Protein AF-A0A1E7JR01-F1 (afdb_monomer_lite)

pLDDT: mean 79.74, std 19.39, range [33.25, 97.62]

Foldseek 3Di:
DDDDDDDDPPPDPDPPDDPVSVVVVVCVVVVHPDDDPDPADPPQKDKFKWWQDDLPDADAQPPPLCVVCQVDPPPQWHWDDPDRITIITGIDGHPDHLRRLLQSLLCCCVPRVGATDDRSDPDLRPDDPPDCPDPVVVSVVVVLVCCCVVCVVVPHHPVNVVVSCCRNVPNDDDDPPPDDD

Organism: NCBI:txid933944

Structure (mmCIF, N/CA/C/O backbone):
data_AF-A0A1E7JR01-F1
#
_entry.id   AF-A0A1E7JR01-F1
#
loop_
_atom_site.group_PDB
_atom_site.id
_atom_site.type_symbol
_atom_site.label_atom_id
_atom_site.label_alt_id
_atom_site.label_comp_id
_atom_site.label_asym_id
_atom_site.label_entity_id
_atom_site.label_seq_id
_atom_site.pdbx_PDB_ins_code
_atom_site.Cartn_x
_atom_site.Cartn_y
_atom_site.Cartn_z
_atom_site.occupancy
_atom_site.B_iso_or_equiv
_atom_site.auth_seq_id
_atom_site.auth_comp_id
_atom_site.auth_asym_id
_atom_site.auth_atom_id
_atom_site.pdbx_PDB_model_num
ATOM 1 N N . MET A 1 1 ? 14.553 29.808 -57.539 1.00 37.25 1 MET A N 1
ATOM 2 C CA . MET A 1 1 ? 14.523 28.379 -57.172 1.00 37.25 1 MET A CA 1
ATOM 3 C C . MET A 1 1 ? 13.707 28.285 -55.896 1.00 37.25 1 MET A C 1
ATOM 5 O O . MET A 1 1 ? 14.123 28.831 -54.886 1.00 37.25 1 MET A O 1
ATOM 9 N N . ALA A 1 2 ? 12.490 27.760 -55.993 1.00 40.53 2 ALA A N 1
ATOM 10 C CA . ALA A 1 2 ? 11.621 27.506 -54.850 1.00 40.53 2 ALA A CA 1
ATOM 11 C C . ALA A 1 2 ? 11.896 26.095 -54.334 1.00 40.53 2 ALA A C 1
ATOM 13 O O . ALA A 1 2 ? 12.013 25.213 -55.177 1.00 40.53 2 ALA A O 1
ATOM 14 N N . ILE A 1 3 ? 11.912 25.897 -53.009 1.00 33.69 3 ILE A N 1
ATOM 15 C CA . ILE A 1 3 ? 11.182 24.807 -52.343 1.00 33.69 3 ILE A CA 1
ATOM 16 C C . ILE A 1 3 ? 10.779 25.289 -50.935 1.00 33.69 3 ILE A C 1
ATOM 18 O O . ILE A 1 3 ? 11.596 25.813 -50.183 1.00 33.69 3 ILE A O 1
ATOM 22 N N . SER A 1 4 ? 9.485 25.153 -50.654 1.00 39.31 4 SER A N 1
ATOM 23 C CA . SER A 1 4 ? 8.782 25.350 -49.381 1.00 39.31 4 SER A CA 1
ATOM 24 C C . SER A 1 4 ? 8.969 24.139 -48.452 1.00 39.31 4 SER A C 1
ATOM 26 O O . SER A 1 4 ? 9.267 23.058 -48.960 1.00 39.31 4 SER A O 1
ATOM 28 N N . SER A 1 5 ? 8.734 24.321 -47.144 1.00 35.16 5 SER A N 1
ATOM 29 C CA . SER A 1 5 ? 8.023 23.438 -46.174 1.00 35.16 5 SER A CA 1
ATOM 30 C C . SER A 1 5 ? 8.604 23.729 -44.777 1.00 35.16 5 SER A C 1
ATOM 32 O O . SER A 1 5 ? 9.798 23.565 -44.582 1.00 35.16 5 SER A O 1
ATOM 34 N N . GLY A 1 6 ? 7.912 24.248 -43.762 1.00 39.25 6 GLY A N 1
ATOM 35 C CA . GLY A 1 6 ? 6.488 24.209 -43.468 1.00 39.25 6 GLY A CA 1
ATOM 36 C C . GLY A 1 6 ? 6.202 23.068 -42.499 1.00 39.25 6 GLY A C 1
ATOM 37 O O . GLY A 1 6 ? 5.816 22.008 -42.956 1.00 39.25 6 GLY A O 1
ATOM 38 N N . GLU A 1 7 ? 6.369 23.294 -41.194 1.00 34.12 7 GLU A N 1
ATOM 39 C CA . GLU A 1 7 ? 5.662 22.535 -40.155 1.00 34.12 7 GLU A CA 1
ATOM 40 C C . GLU A 1 7 ? 5.577 23.387 -38.884 1.00 34.12 7 GLU A C 1
ATOM 42 O O . GLU A 1 7 ? 6.465 23.434 -38.035 1.00 34.12 7 GLU A O 1
ATOM 47 N N . GLY A 1 8 ? 4.494 24.164 -38.818 1.00 33.25 8 GLY A N 1
ATOM 48 C CA . GLY A 1 8 ? 4.058 24.801 -37.590 1.00 33.25 8 GLY A CA 1
ATOM 49 C C . GLY A 1 8 ? 3.518 23.731 -36.651 1.00 33.25 8 GLY A C 1
ATOM 50 O O . GLY A 1 8 ? 2.645 22.951 -37.027 1.00 33.25 8 GLY A O 1
ATOM 51 N N . SER A 1 9 ? 4.023 23.715 -35.420 1.00 41.09 9 SER A N 1
ATOM 52 C CA . SER A 1 9 ? 3.405 22.978 -34.323 1.00 41.09 9 SER A CA 1
ATOM 53 C C . SER A 1 9 ? 1.986 23.513 -34.120 1.00 41.09 9 SER A C 1
ATOM 55 O O . SER A 1 9 ? 1.769 24.585 -33.551 1.00 41.09 9 SER A O 1
ATOM 57 N N . HIS A 1 10 ? 1.001 22.800 -34.661 1.00 38.09 10 HIS A N 1
ATOM 58 C CA . HIS A 1 10 ? -0.404 23.094 -34.435 1.00 38.09 10 HIS A CA 1
ATOM 59 C C . HIS A 1 10 ? -0.805 22.558 -33.062 1.00 38.09 10 HIS A C 1
ATOM 61 O O . HIS A 1 10 ? -1.378 21.478 -32.941 1.00 38.09 10 HIS A O 1
ATOM 67 N N . SER A 1 11 ? -0.552 23.345 -32.018 1.00 46.50 11 SER A N 1
ATOM 68 C CA . SER A 1 11 ? -1.284 23.182 -30.765 1.00 46.50 11 SER A CA 1
ATOM 69 C C . SER A 1 11 ? -2.738 23.598 -31.005 1.00 46.50 11 SER A C 1
ATOM 71 O O . SER A 1 11 ? -3.057 24.783 -31.116 1.00 46.50 11 SER A O 1
ATOM 73 N N . LYS A 1 12 ? -3.631 22.616 -31.164 1.00 45.16 12 LYS A N 1
ATOM 74 C CA . LYS A 1 12 ? -5.080 22.841 -31.127 1.00 45.16 12 LYS A CA 1
ATOM 75 C C . LYS A 1 12 ? -5.562 22.644 -29.695 1.00 45.16 12 LYS A C 1
ATOM 77 O O . LYS A 1 12 ? -5.885 21.531 -29.291 1.00 45.16 12 LYS A O 1
ATOM 82 N N . THR A 1 13 ? -5.672 23.734 -28.946 1.00 47.25 13 THR A N 1
ATOM 83 C CA . THR A 1 13 ? -6.401 23.733 -27.675 1.00 47.25 13 THR A CA 1
ATOM 84 C C . THR A 1 13 ? -7.897 23.649 -27.976 1.00 47.25 13 THR A C 1
ATOM 86 O O . THR A 1 13 ? -8.532 24.644 -28.322 1.00 47.25 13 THR A O 1
ATOM 89 N N . VAL A 1 14 ? -8.473 22.448 -27.891 1.00 46.94 14 VAL A N 1
ATOM 90 C CA . VAL A 1 14 ? -9.924 22.255 -28.015 1.00 46.94 14 VAL A CA 1
ATOM 91 C C . VAL A 1 14 ? -10.566 22.595 -26.673 1.00 46.94 14 VAL A C 1
ATOM 93 O O . VAL A 1 14 ? -10.516 21.811 -25.730 1.00 46.94 14 VAL A O 1
ATOM 96 N N . HIS A 1 15 ? -11.163 23.781 -26.573 1.00 47.59 15 HIS A N 1
ATOM 97 C CA . HIS A 1 15 ? -12.000 24.140 -25.431 1.00 47.59 15 HIS A CA 1
ATOM 98 C C . HIS A 1 15 ? -13.290 23.307 -25.461 1.00 47.59 15 HIS A C 1
ATOM 100 O O . HIS A 1 15 ? -14.028 23.346 -26.444 1.00 47.59 15 HIS A O 1
ATOM 106 N N . GLY A 1 16 ? -13.543 22.545 -24.393 1.00 49.09 16 GLY A N 1
ATOM 107 C CA . GLY A 1 16 ? -14.789 21.793 -24.194 1.00 49.09 16 GLY A CA 1
ATOM 108 C C . GLY A 1 16 ? -14.672 20.267 -24.190 1.00 49.09 16 GLY A C 1
ATOM 109 O O . GLY A 1 16 ? -15.694 19.606 -24.034 1.00 49.09 16 GLY A O 1
ATOM 110 N N . SER A 1 17 ? -13.477 19.681 -24.335 1.00 51.47 17 SER A N 1
ATOM 111 C CA . SER A 1 17 ? -13.325 18.234 -24.133 1.00 51.47 17 SER A CA 1
ATOM 112 C C . SER A 1 17 ? -13.271 17.899 -22.645 1.00 51.47 17 SER A C 1
ATOM 114 O O . SER A 1 17 ? -12.473 18.484 -21.911 1.00 51.47 17 SER A O 1
ATOM 116 N N . THR A 1 18 ? -14.070 16.929 -22.204 1.00 71.25 18 THR A N 1
ATOM 117 C CA . THR A 1 18 ? -13.871 16.320 -20.882 1.00 71.25 18 THR A CA 1
ATOM 118 C C . THR A 1 18 ? -12.498 15.638 -20.829 1.00 71.25 18 THR A C 1
ATOM 120 O O . THR A 1 18 ? -11.941 15.282 -21.870 1.00 71.25 18 THR A O 1
ATOM 123 N N . TYR A 1 19 ? -11.945 15.436 -19.629 1.00 64.88 19 TYR A N 1
ATOM 124 C CA . TYR A 1 19 ? -10.666 14.732 -19.446 1.00 64.88 19 TYR A CA 1
ATOM 125 C C . TYR A 1 19 ? -10.630 13.391 -20.200 1.00 64.88 19 TYR A C 1
ATOM 127 O O . TYR A 1 19 ? -9.664 13.094 -20.894 1.00 64.88 19 TYR A O 1
ATOM 135 N N . GLU A 1 20 ? -11.730 12.636 -20.158 1.00 63.47 20 GLU A N 1
ATOM 136 C CA . GLU A 1 20 ? -11.887 11.380 -20.900 1.00 63.47 20 GLU A CA 1
ATOM 137 C C . GLU A 1 20 ? -11.764 11.556 -22.416 1.00 63.47 20 GLU A C 1
ATOM 139 O O . GLU A 1 20 ? -11.045 10.814 -23.075 1.00 63.47 20 GLU A O 1
ATOM 144 N N . GLN A 1 21 ? -12.407 12.574 -22.987 1.00 71.38 21 GLN A N 1
ATOM 145 C CA . GLN A 1 21 ? -12.309 12.847 -24.422 1.00 71.38 21 GLN A CA 1
ATOM 146 C C . GLN A 1 21 ? -10.902 13.303 -24.832 1.00 71.38 21 GLN A C 1
ATOM 148 O O . GLN A 1 21 ? -10.474 13.030 -25.952 1.00 71.38 21 GLN A O 1
ATOM 153 N N . ALA A 1 22 ? -10.185 13.998 -23.945 1.00 71.44 22 ALA A N 1
ATOM 154 C CA . ALA A 1 22 ? -8.791 14.371 -24.168 1.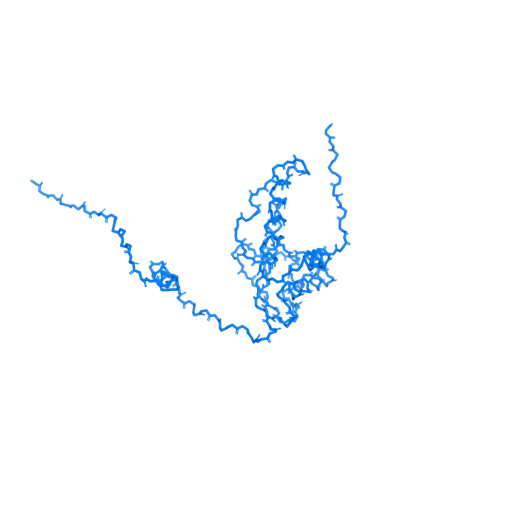00 71.44 22 ALA A CA 1
ATOM 155 C C . ALA A 1 22 ? -7.860 13.149 -24.100 1.00 71.44 22 ALA A C 1
ATOM 157 O O . ALA A 1 22 ? -6.989 13.009 -24.955 1.00 71.44 22 ALA A O 1
ATOM 158 N N . ARG A 1 23 ? -8.088 12.243 -23.140 1.00 67.06 23 ARG A N 1
ATOM 159 C CA . ARG A 1 23 ? -7.332 10.996 -22.971 1.00 67.06 23 ARG A CA 1
ATOM 160 C C . ARG A 1 23 ? -7.498 10.060 -24.165 1.00 67.06 23 ARG A C 1
ATOM 162 O O . ARG A 1 23 ? -6.502 9.673 -24.755 1.00 67.06 23 ARG A O 1
ATOM 169 N N . VAL A 1 24 ? -8.736 9.801 -24.595 1.00 68.81 24 VAL A N 1
ATOM 170 C CA . VAL A 1 24 ? -9.017 8.957 -25.773 1.00 68.81 24 VAL A CA 1
ATOM 171 C C . VAL A 1 24 ? -8.297 9.476 -27.014 1.00 68.81 24 VAL A C 1
ATOM 173 O O . VAL A 1 24 ? -7.672 8.705 -27.730 1.00 68.81 24 VAL A O 1
ATOM 176 N N . ARG A 1 25 ? -8.317 10.792 -27.243 1.00 71.56 25 ARG A N 1
ATOM 177 C CA . ARG A 1 25 ? -7.612 11.399 -28.380 1.00 71.56 25 ARG A CA 1
ATOM 178 C C . ARG A 1 25 ? -6.094 11.296 -28.267 1.00 71.56 25 ARG A C 1
ATOM 180 O O . ARG A 1 25 ? -5.430 11.172 -29.291 1.00 71.56 25 ARG A O 1
ATOM 187 N N . ALA A 1 26 ? -5.545 11.393 -27.057 1.00 71.06 26 ALA A N 1
ATOM 188 C CA . ALA A 1 26 ? -4.116 11.222 -26.822 1.00 71.06 26 ALA A CA 1
ATOM 189 C C . ALA A 1 26 ? -3.683 9.769 -27.073 1.00 71.06 26 ALA A C 1
ATOM 191 O O . ALA A 1 26 ? -2.686 9.553 -27.758 1.00 71.06 26 ALA A O 1
ATOM 192 N N . ASP A 1 27 ? -4.468 8.796 -26.605 1.00 70.81 27 ASP A N 1
ATOM 193 C CA . ASP A 1 27 ? -4.222 7.366 -26.821 1.00 70.81 27 ASP A CA 1
ATOM 194 C C . ASP A 1 27 ? -4.331 7.004 -28.316 1.00 70.81 27 ASP A C 1
ATOM 196 O O . ASP A 1 27 ? -3.433 6.361 -28.864 1.00 70.81 27 ASP A O 1
ATOM 200 N N . GLU A 1 28 ? -5.366 7.504 -29.010 1.00 73.69 28 GLU A N 1
ATOM 201 C CA . GLU A 1 28 ? -5.536 7.366 -30.467 1.00 73.69 28 GLU A CA 1
ATOM 202 C C . GLU A 1 28 ? -4.357 7.972 -31.243 1.00 73.69 28 GLU A C 1
ATOM 204 O O . GLU A 1 28 ? -3.845 7.354 -32.179 1.00 73.69 28 GLU A O 1
ATOM 209 N N . ALA A 1 29 ? -3.894 9.164 -30.852 1.00 77.25 29 ALA A N 1
ATOM 210 C CA . ALA A 1 29 ? -2.753 9.825 -31.486 1.00 77.25 29 ALA A CA 1
ATOM 211 C C . ALA A 1 29 ? -1.424 9.095 -31.228 1.00 77.25 29 ALA A C 1
ATOM 213 O O . ALA A 1 29 ? -0.531 9.136 -32.074 1.00 77.25 29 ALA A O 1
ATOM 214 N N . ALA A 1 30 ? -1.293 8.423 -30.083 1.00 75.25 30 ALA A N 1
ATOM 215 C CA . ALA A 1 30 ? -0.123 7.629 -29.721 1.00 75.25 30 ALA A CA 1
ATOM 216 C C . ALA A 1 30 ? -0.137 6.210 -30.322 1.00 75.25 30 ALA A C 1
ATOM 218 O O . ALA A 1 30 ? 0.829 5.468 -30.147 1.00 75.25 30 ALA A O 1
ATOM 219 N N . GLY A 1 31 ? -1.212 5.816 -31.019 1.00 63.34 31 GLY A N 1
ATOM 220 C CA . GLY A 1 31 ? -1.371 4.459 -31.546 1.00 63.34 31 GLY A CA 1
ATOM 221 C C . GLY A 1 31 ? -1.482 3.394 -30.450 1.00 63.34 31 GLY A C 1
ATOM 222 O O . GLY A 1 31 ? -1.236 2.217 -30.715 1.00 63.34 31 GLY A O 1
ATOM 223 N N . LEU A 1 32 ? -1.829 3.796 -29.223 1.00 64.69 32 LEU A N 1
ATOM 224 C CA . LEU A 1 32 ? -2.069 2.872 -28.124 1.00 64.69 32 LEU A CA 1
ATOM 225 C C . LEU A 1 32 ? -3.462 2.250 -28.308 1.00 64.69 32 LEU A C 1
ATOM 227 O O . LEU A 1 32 ? -4.416 2.972 -28.614 1.00 64.69 32 LEU A O 1
ATOM 231 N N . PRO A 1 33 ? -3.617 0.920 -28.159 1.00 54.22 33 PRO A N 1
ATOM 232 C CA . PRO A 1 33 ? -4.931 0.301 -28.240 1.00 54.22 33 PRO A CA 1
ATOM 233 C C . PRO A 1 33 ? -5.834 0.912 -27.166 1.00 54.22 33 PRO A C 1
ATOM 235 O O . PRO A 1 33 ? -5.490 0.915 -25.986 1.00 54.22 33 PRO A O 1
ATOM 238 N N . TYR A 1 34 ? -6.994 1.431 -27.577 1.00 52.84 34 TYR A N 1
ATOM 239 C CA . TYR A 1 34 ? -8.011 1.908 -26.646 1.00 52.84 34 TYR A CA 1
ATOM 240 C C . TYR A 1 34 ? -8.523 0.725 -25.814 1.00 52.84 34 TYR A C 1
ATOM 242 O O . TYR A 1 34 ? -9.395 -0.034 -26.246 1.00 52.84 34 TYR A O 1
ATOM 250 N N . GLU A 1 35 ? -7.984 0.561 -24.608 1.00 57.06 35 GLU A N 1
ATOM 251 C CA . GLU A 1 35 ? -8.589 -0.300 -23.604 1.00 57.06 35 GLU A CA 1
ATOM 252 C C . GLU A 1 35 ? -9.768 0.451 -22.989 1.00 57.06 35 GLU A C 1
ATOM 254 O O . GLU A 1 35 ? -9.612 1.454 -22.285 1.00 57.06 35 GLU A O 1
ATOM 259 N N . ARG A 1 36 ? -10.986 -0.034 -23.266 1.00 56.78 36 ARG A N 1
ATOM 260 C CA . ARG A 1 36 ? -12.175 0.423 -22.546 1.00 56.78 36 ARG A CA 1
ATOM 261 C C . ARG A 1 36 ? -11.887 0.266 -21.047 1.00 56.78 36 ARG A C 1
ATOM 263 O O . ARG A 1 36 ? -11.596 -0.860 -20.637 1.00 56.78 36 ARG A O 1
ATOM 270 N N . PRO A 1 37 ? -12.022 1.329 -20.229 1.00 60.19 37 PRO A N 1
ATOM 271 C CA . PRO A 1 37 ? -11.893 1.202 -18.786 1.00 60.19 37 PRO A CA 1
ATOM 272 C C . PRO A 1 37 ? -12.787 0.071 -18.294 1.00 60.19 37 PRO A C 1
ATOM 274 O O . PRO A 1 37 ? -13.976 0.018 -18.630 1.00 60.19 37 PRO A O 1
ATOM 277 N N . ALA A 1 38 ? -12.209 -0.864 -17.544 1.00 68.50 38 ALA A N 1
ATOM 278 C CA . ALA A 1 38 ? -12.985 -1.950 -16.976 1.00 68.50 38 ALA A CA 1
ATOM 279 C C . ALA A 1 38 ? -14.110 -1.358 -16.103 1.00 68.50 38 ALA A C 1
ATOM 281 O O . ALA A 1 38 ? -13.877 -0.363 -15.408 1.00 68.50 38 ALA A O 1
ATOM 282 N N . PRO A 1 39 ? -15.327 -1.935 -16.132 1.00 75.00 39 PRO A N 1
ATOM 283 C CA . PRO A 1 39 ? -16.441 -1.423 -15.343 1.00 75.00 39 PRO A CA 1
ATOM 284 C C . PRO A 1 39 ? -16.036 -1.330 -13.865 1.00 75.00 39 PRO A C 1
ATOM 286 O O . PRO A 1 39 ? -15.248 -2.172 -13.407 1.00 75.00 39 PRO A O 1
ATOM 289 N N . PRO A 1 40 ? -16.519 -0.313 -13.127 1.00 74.00 40 PRO A N 1
ATOM 290 C CA . PRO A 1 40 ? -16.180 -0.166 -11.721 1.00 74.00 40 PRO A CA 1
ATOM 291 C C . PRO A 1 40 ? -16.591 -1.432 -10.958 1.00 74.00 40 PRO A C 1
ATOM 293 O O . PRO A 1 40 ? -17.586 -2.068 -11.324 1.00 74.00 40 PRO A O 1
ATOM 296 N N . PRO A 1 41 ? -15.825 -1.821 -9.928 1.00 83.81 41 PRO A N 1
ATOM 297 C CA . PRO A 1 41 ? -16.183 -2.967 -9.111 1.00 83.81 41 PRO A CA 1
ATOM 298 C C . PRO A 1 41 ? -17.552 -2.746 -8.434 1.00 83.81 41 PRO A C 1
ATOM 300 O O . PRO A 1 41 ? -17.986 -1.598 -8.267 1.00 83.81 41 PRO A O 1
ATOM 303 N N . PRO A 1 42 ? -18.255 -3.825 -8.044 1.00 87.56 42 PRO A N 1
ATOM 304 C CA . PRO A 1 42 ? -19.498 -3.715 -7.287 1.00 87.56 42 PRO A CA 1
ATOM 305 C C . PRO A 1 42 ? -19.326 -2.892 -5.996 1.00 87.56 42 PRO A C 1
ATOM 307 O O . PRO A 1 42 ? -18.220 -2.799 -5.462 1.00 87.56 42 PRO A O 1
ATOM 310 N N . PRO A 1 43 ? -20.406 -2.333 -5.420 1.00 88.12 43 PRO A N 1
ATOM 311 C CA . PRO A 1 43 ? -20.329 -1.684 -4.114 1.00 88.12 43 PRO A CA 1
ATOM 312 C C . PRO A 1 43 ? -19.699 -2.602 -3.054 1.00 88.12 43 PRO A C 1
ATOM 314 O O . PRO A 1 43 ? -20.071 -3.770 -2.936 1.00 88.12 43 PRO A O 1
ATOM 317 N N . GLY A 1 44 ? -18.743 -2.073 -2.286 1.00 91.62 44 GLY A N 1
ATOM 318 C CA . GLY A 1 44 ? -17.989 -2.844 -1.289 1.00 91.62 44 GLY A CA 1
ATOM 319 C C . GLY A 1 44 ? -16.852 -3.699 -1.861 1.00 91.62 44 GLY A C 1
ATOM 320 O O . GLY A 1 44 ? -16.199 -4.409 -1.100 1.00 91.62 44 GLY A O 1
ATOM 321 N N . TRP A 1 45 ? -16.597 -3.624 -3.169 1.00 94.62 45 TRP A N 1
ATOM 322 C CA . TRP A 1 45 ? -15.433 -4.213 -3.824 1.00 94.62 45 TRP A CA 1
ATOM 323 C C . TRP A 1 45 ? -14.480 -3.128 -4.314 1.00 94.62 45 TRP A C 1
ATOM 325 O O . TRP A 1 45 ? -14.893 -2.054 -4.749 1.00 94.62 45 TRP A O 1
ATOM 335 N N . HIS A 1 46 ? -13.189 -3.434 -4.259 1.00 94.81 46 HIS A N 1
ATOM 336 C CA . HIS A 1 46 ? -12.108 -2.506 -4.559 1.00 94.81 46 HIS A CA 1
ATOM 337 C C . HIS A 1 46 ? -11.177 -3.133 -5.582 1.00 94.81 46 HIS A C 1
ATOM 339 O O . HIS A 1 46 ? -10.708 -4.253 -5.378 1.00 94.81 46 HIS A O 1
ATOM 345 N N . ARG A 1 47 ? -10.896 -2.401 -6.662 1.00 94.56 47 ARG A N 1
ATOM 346 C CA . ARG A 1 47 ? -9.914 -2.789 -7.674 1.00 94.56 47 ARG A CA 1
ATOM 347 C C . ARG A 1 47 ? -8.652 -1.958 -7.500 1.00 94.56 47 ARG A C 1
ATOM 349 O O . ARG A 1 47 ? -8.748 -0.734 -7.432 1.00 94.56 47 ARG A O 1
ATOM 356 N N . PHE A 1 48 ? -7.500 -2.611 -7.425 1.00 94.88 48 PHE A N 1
ATOM 357 C CA . PHE A 1 48 ? -6.209 -1.948 -7.263 1.00 94.88 48 PHE A CA 1
ATOM 358 C C . PHE A 1 48 ? -5.067 -2.802 -7.803 1.00 94.88 48 PHE A C 1
ATOM 360 O O . PHE A 1 48 ? -5.152 -4.032 -7.828 1.00 94.88 48 PHE A O 1
ATOM 367 N N . ASP A 1 49 ? -3.992 -2.126 -8.185 1.00 95.62 49 ASP A N 1
ATOM 368 C CA . ASP A 1 49 ? -2.715 -2.750 -8.492 1.00 95.62 49 ASP A CA 1
ATOM 369 C C . ASP A 1 49 ? -1.844 -2.740 -7.239 1.00 95.62 49 ASP A C 1
ATOM 371 O O . ASP A 1 49 ? -1.962 -1.856 -6.389 1.00 95.62 49 ASP A O 1
ATOM 375 N N . LEU A 1 50 ? -0.982 -3.739 -7.103 1.00 95.44 50 LEU A N 1
ATOM 376 C CA . LEU A 1 50 ? -0.069 -3.849 -5.980 1.00 95.44 50 LEU A CA 1
ATOM 377 C C . LEU A 1 50 ? 1.280 -4.363 -6.480 1.00 95.44 50 LEU A C 1
ATOM 379 O O . LEU A 1 50 ? 1.369 -5.476 -6.988 1.00 95.44 50 LEU A O 1
ATOM 383 N N . ILE A 1 51 ? 2.330 -3.558 -6.354 1.00 93.69 51 ILE A N 1
ATOM 384 C CA . ILE A 1 51 ? 3.613 -3.757 -7.036 1.00 93.69 51 ILE A CA 1
ATOM 385 C C . ILE A 1 51 ? 4.741 -3.945 -6.015 1.00 93.69 51 ILE A C 1
ATOM 387 O O . ILE A 1 51 ? 4.797 -3.283 -4.973 1.00 93.69 51 ILE A O 1
ATOM 391 N N . HIS A 1 52 ? 5.649 -4.877 -6.311 1.00 91.12 52 HIS A N 1
ATOM 392 C CA . HIS A 1 52 ? 6.907 -5.028 -5.592 1.00 91.12 52 HIS A CA 1
ATOM 393 C C . HIS A 1 52 ? 7.959 -4.105 -6.221 1.00 91.12 52 HIS A C 1
ATOM 395 O O . HIS A 1 52 ? 8.591 -4.452 -7.218 1.00 91.12 52 HIS A O 1
ATOM 401 N N . CYS A 1 53 ? 8.140 -2.923 -5.631 1.00 86.75 53 CYS A N 1
ATOM 402 C CA . CYS A 1 53 ? 9.101 -1.915 -6.079 1.00 86.75 53 CYS A CA 1
ATOM 403 C C . CYS A 1 53 ? 10.065 -1.563 -4.929 1.00 86.75 53 CYS A C 1
ATOM 405 O O . CYS A 1 53 ? 9.820 -0.611 -4.180 1.00 86.75 53 CYS A O 1
ATOM 407 N N . PRO A 1 54 ? 11.119 -2.365 -4.701 1.00 79.56 54 PRO A N 1
ATOM 408 C CA . PRO A 1 54 ? 12.121 -2.071 -3.680 1.00 79.56 54 PRO A CA 1
ATOM 409 C C . PRO A 1 54 ? 12.991 -0.858 -4.076 1.00 79.56 54 PRO A C 1
ATOM 411 O O . PRO A 1 54 ? 13.243 -0.646 -5.260 1.00 79.56 54 PRO A O 1
ATOM 414 N N . PRO A 1 55 ? 13.509 -0.084 -3.103 1.00 70.62 55 PRO A N 1
ATOM 415 C CA . PRO A 1 55 ? 14.190 1.190 -3.371 1.00 70.62 55 PRO A CA 1
ATOM 416 C C . PRO A 1 55 ? 15.624 1.068 -3.914 1.00 70.62 55 PRO A C 1
ATOM 418 O O . PRO A 1 55 ? 16.192 2.073 -4.326 1.00 70.62 55 PRO A O 1
ATOM 421 N N . VAL A 1 56 ? 16.240 -0.120 -3.872 1.00 72.69 56 VAL A N 1
ATOM 422 C CA . VAL A 1 56 ? 17.670 -0.299 -4.207 1.00 72.69 56 VAL A CA 1
ATOM 423 C C . VAL A 1 56 ? 17.864 -1.085 -5.499 1.00 72.69 56 VAL A C 1
ATOM 425 O O . VAL A 1 56 ? 18.551 -0.623 -6.403 1.00 72.69 56 VAL A O 1
ATOM 428 N N . GLU A 1 57 ? 17.272 -2.273 -5.593 1.00 78.88 57 GLU A N 1
ATOM 429 C CA . GLU A 1 57 ? 17.471 -3.180 -6.724 1.00 78.88 57 GLU A CA 1
ATOM 430 C C . GLU A 1 57 ? 16.138 -3.796 -7.124 1.00 78.88 57 GLU A C 1
ATOM 432 O O . GLU A 1 57 ? 15.514 -4.481 -6.314 1.00 78.88 57 GLU A O 1
ATOM 437 N N . VAL A 1 58 ? 15.721 -3.559 -8.369 1.00 83.94 58 VAL A N 1
ATOM 438 C CA . VAL A 1 58 ? 14.507 -4.140 -8.949 1.00 83.94 58 VAL A CA 1
ATOM 439 C C . VAL A 1 58 ? 14.820 -5.570 -9.399 1.00 83.94 58 VAL A C 1
ATOM 441 O O . VAL A 1 58 ? 15.601 -5.737 -10.338 1.00 83.94 58 VAL A O 1
ATOM 444 N N . PRO A 1 59 ? 14.250 -6.608 -8.755 1.00 87.50 59 PRO A N 1
ATOM 445 C CA . PRO A 1 59 ? 14.498 -7.985 -9.155 1.00 87.50 59 PRO A CA 1
ATOM 446 C C . PRO A 1 59 ? 13.911 -8.245 -10.546 1.00 87.50 59 PRO A C 1
ATOM 448 O O . PRO A 1 59 ? 12.850 -7.697 -10.863 1.00 87.50 59 PRO A O 1
ATOM 451 N N . PRO A 1 60 ? 14.545 -9.097 -11.367 1.00 90.44 60 PRO A N 1
ATOM 452 C CA . PRO A 1 60 ? 13.982 -9.467 -12.655 1.00 90.44 60 PRO A CA 1
ATOM 453 C C . PRO A 1 60 ? 12.635 -10.172 -12.464 1.00 90.44 60 PRO A C 1
ATOM 455 O O . PRO A 1 60 ? 12.376 -10.796 -11.432 1.00 90.44 60 PRO A O 1
ATOM 458 N N . LEU A 1 61 ? 11.758 -10.088 -13.465 1.00 89.81 61 LEU A N 1
ATOM 459 C CA . LEU A 1 61 ? 10.413 -10.649 -13.351 1.00 89.81 61 LEU A CA 1
ATOM 460 C C . LEU A 1 61 ? 10.449 -12.150 -13.047 1.00 89.81 61 LEU A C 1
ATOM 462 O O . LEU A 1 61 ? 9.650 -12.619 -12.248 1.00 89.81 61 LEU A O 1
ATOM 466 N N . ASP A 1 62 ? 11.370 -12.917 -13.612 1.00 91.19 62 ASP A N 1
ATOM 467 C CA . ASP A 1 62 ? 11.505 -14.357 -13.379 1.00 91.19 62 ASP A CA 1
ATOM 468 C C . ASP A 1 62 ? 12.220 -14.729 -12.066 1.00 91.19 62 ASP A C 1
ATOM 470 O O . ASP A 1 62 ? 12.459 -15.914 -11.826 1.00 91.19 62 ASP A O 1
ATOM 474 N N . ASP A 1 63 ? 12.504 -13.760 -11.185 1.00 93.56 63 ASP A N 1
ATOM 475 C CA . ASP A 1 63 ? 13.155 -14.023 -9.902 1.00 93.56 63 ASP A CA 1
ATOM 476 C C . ASP A 1 63 ? 12.378 -15.099 -9.102 1.00 93.56 63 ASP A C 1
ATOM 478 O O . ASP A 1 63 ? 11.155 -14.978 -8.909 1.00 93.56 63 ASP A O 1
ATOM 482 N N . PRO A 1 64 ? 13.065 -16.153 -8.609 1.00 93.69 64 PRO A N 1
ATOM 483 C CA . PRO A 1 64 ? 12.445 -17.250 -7.869 1.00 93.69 64 PRO A CA 1
ATOM 484 C C . PRO A 1 64 ? 11.590 -16.810 -6.678 1.00 93.69 64 PRO A C 1
ATOM 486 O O . PRO A 1 64 ? 10.649 -17.519 -6.316 1.00 93.69 64 PRO A O 1
ATOM 489 N N . ARG A 1 65 ? 11.859 -15.636 -6.087 1.00 92.81 65 ARG A N 1
ATOM 490 C CA . ARG A 1 65 ? 11.069 -15.094 -4.972 1.00 92.81 65 ARG A CA 1
ATOM 491 C C . ARG A 1 65 ? 9.592 -14.901 -5.325 1.00 92.81 65 ARG A C 1
ATOM 493 O O . ARG A 1 65 ? 8.738 -15.008 -4.453 1.00 92.81 65 ARG A O 1
ATOM 500 N N . PHE A 1 66 ? 9.277 -14.653 -6.595 1.00 94.88 66 PHE A N 1
ATOM 501 C CA . PHE A 1 66 ? 7.909 -14.439 -7.067 1.00 94.88 66 PHE A CA 1
ATOM 502 C C . PHE A 1 66 ? 7.206 -15.740 -7.477 1.00 94.88 66 PHE A C 1
ATOM 504 O O . PHE A 1 66 ? 6.003 -15.731 -7.734 1.00 94.88 66 PHE A O 1
ATOM 511 N N . ALA A 1 67 ? 7.925 -16.866 -7.560 1.00 94.75 67 ALA A N 1
ATOM 512 C CA . ALA A 1 67 ? 7.384 -18.117 -8.089 1.00 94.75 67 ALA A CA 1
ATOM 513 C C . ALA A 1 67 ? 6.180 -18.622 -7.279 1.00 94.75 67 ALA A C 1
ATOM 515 O O . ALA A 1 67 ? 5.147 -18.956 -7.856 1.00 94.75 67 ALA A O 1
ATOM 516 N N . ALA A 1 68 ? 6.279 -18.611 -5.946 1.00 93.62 68 ALA A N 1
ATOM 517 C CA . ALA A 1 68 ? 5.188 -19.044 -5.072 1.00 93.62 68 ALA A CA 1
ATOM 518 C C . ALA A 1 68 ? 3.938 -18.162 -5.231 1.00 93.62 68 ALA A C 1
ATOM 520 O O . ALA A 1 68 ? 2.830 -18.676 -5.366 1.00 93.62 68 ALA A O 1
ATOM 521 N N . LEU A 1 69 ? 4.132 -16.843 -5.295 1.00 95.38 69 LEU A N 1
ATOM 522 C CA . LEU A 1 69 ? 3.051 -15.868 -5.427 1.00 95.38 69 LEU A CA 1
ATOM 523 C C . LEU A 1 69 ? 2.386 -15.904 -6.818 1.00 95.38 69 LEU A C 1
ATOM 525 O O . LEU A 1 69 ? 1.208 -15.590 -6.947 1.00 95.38 69 LEU A O 1
ATOM 529 N N . ARG A 1 70 ? 3.103 -16.334 -7.865 1.00 95.12 70 ARG A N 1
ATOM 530 C CA . ARG A 1 70 ? 2.513 -16.599 -9.191 1.00 95.12 70 ARG A CA 1
ATOM 531 C C . ARG A 1 70 ? 1.621 -17.829 -9.216 1.00 95.12 70 ARG A C 1
ATOM 533 O O . ARG A 1 70 ? 0.610 -17.829 -9.910 1.00 95.12 70 ARG A O 1
ATOM 540 N N . VAL A 1 71 ? 2.035 -18.885 -8.519 1.00 95.94 71 VAL A N 1
ATOM 541 C CA . VAL A 1 71 ? 1.305 -20.160 -8.486 1.00 95.94 71 VAL A CA 1
ATOM 542 C C . VAL A 1 71 ? 0.074 -20.057 -7.592 1.00 95.94 71 VAL A C 1
ATOM 544 O O . VAL A 1 71 ? -0.961 -20.636 -7.911 1.00 95.94 71 VAL A O 1
ATOM 547 N N . SER A 1 72 ? 0.182 -19.321 -6.489 1.00 96.38 72 SER A N 1
ATOM 548 C CA . SER A 1 72 ? -0.873 -19.194 -5.489 1.00 96.38 72 SER A CA 1
ATOM 549 C C . SER A 1 72 ? -0.995 -17.743 -5.021 1.00 96.38 72 SER A C 1
ATOM 551 O O . SER A 1 72 ? -0.587 -17.444 -3.900 1.00 96.38 72 SER A O 1
ATOM 553 N N . PRO A 1 73 ? -1.506 -16.823 -5.861 1.00 96.88 73 PRO A N 1
ATOM 554 C CA . PRO A 1 73 ? -1.771 -15.458 -5.428 1.00 96.88 73 PRO A CA 1
ATOM 555 C C . PRO A 1 73 ? -2.905 -15.420 -4.389 1.00 96.88 73 PRO A C 1
ATOM 557 O O . PRO A 1 73 ? -3.753 -16.319 -4.383 1.00 96.88 73 PRO A O 1
ATOM 560 N N . PRO A 1 74 ? -2.976 -14.364 -3.555 1.00 97.19 74 PRO A N 1
ATOM 561 C CA . PRO A 1 74 ? -4.133 -14.116 -2.707 1.00 97.19 74 PRO A CA 1
ATOM 562 C C . PRO A 1 74 ? -5.442 -14.171 -3.496 1.00 97.19 74 PRO A C 1
ATOM 564 O O . PRO A 1 74 ? -5.496 -13.755 -4.656 1.00 97.19 74 PRO A O 1
ATOM 567 N N . GLU A 1 75 ? -6.516 -14.635 -2.857 1.00 96.31 75 GLU A N 1
ATOM 568 C CA . GLU A 1 75 ? -7.830 -14.713 -3.500 1.00 96.31 75 GLU A CA 1
ATOM 569 C C . GLU A 1 75 ? -8.228 -13.353 -4.094 1.00 96.31 75 GLU A C 1
ATOM 571 O O . GLU A 1 75 ? -8.042 -12.311 -3.461 1.00 96.31 75 GLU A O 1
ATOM 576 N N . GLY A 1 76 ? -8.749 -13.356 -5.324 1.00 95.56 76 GLY A N 1
ATOM 577 C CA . GLY A 1 76 ? -9.125 -12.136 -6.045 1.00 95.56 76 GLY A CA 1
ATOM 578 C C . GLY A 1 76 ? -7.948 -11.354 -6.640 1.00 95.56 76 GLY A C 1
ATOM 579 O O . GLY A 1 76 ? -8.168 -10.289 -7.211 1.00 95.56 76 GLY A O 1
ATOM 580 N N . CYS A 1 77 ? -6.717 -11.861 -6.540 1.00 97.38 77 CYS A N 1
ATOM 581 C CA . CYS A 1 77 ? -5.538 -11.271 -7.162 1.00 97.38 77 CYS A CA 1
ATOM 582 C C . CYS A 1 77 ? -4.957 -12.182 -8.249 1.00 97.38 77 CYS A C 1
ATOM 584 O O . CYS A 1 77 ? -4.981 -13.407 -8.149 1.00 97.38 77 CYS A O 1
ATOM 586 N N . VAL A 1 78 ? -4.384 -11.569 -9.283 1.00 96.94 78 VAL A N 1
ATOM 587 C CA . VAL A 1 78 ? -3.647 -12.265 -10.343 1.00 96.94 78 VAL A CA 1
ATOM 588 C C . VAL A 1 78 ? -2.286 -11.618 -10.540 1.00 96.94 78 VAL A C 1
ATOM 590 O O . VAL A 1 78 ? -2.173 -10.392 -10.524 1.00 96.94 78 VAL A O 1
ATOM 593 N N . ALA A 1 79 ? -1.252 -12.438 -10.728 1.00 96.00 79 ALA A N 1
ATOM 594 C CA . ALA A 1 79 ? 0.081 -11.944 -11.042 1.00 96.00 79 ALA A CA 1
ATOM 595 C C . ALA A 1 79 ? 0.085 -11.191 -12.376 1.00 96.00 79 ALA A C 1
ATOM 597 O O . ALA A 1 79 ? -0.495 -11.648 -13.362 1.00 96.00 79 ALA A O 1
ATOM 598 N N . ALA A 1 80 ? 0.755 -10.045 -12.397 1.00 93.56 80 ALA A N 1
ATOM 599 C CA . ALA A 1 80 ? 0.852 -9.181 -13.557 1.00 93.56 80 ALA A CA 1
ATOM 600 C C . ALA A 1 80 ? 2.250 -8.566 -13.676 1.00 93.56 80 ALA A C 1
ATOM 602 O O . ALA A 1 80 ? 2.993 -8.432 -12.701 1.00 93.56 80 ALA A O 1
ATOM 603 N N . ASP A 1 81 ? 2.582 -8.213 -14.911 1.00 91.38 81 ASP A N 1
ATOM 604 C CA . ASP A 1 81 ? 3.771 -7.458 -15.272 1.00 91.38 81 ASP A CA 1
ATOM 605 C C . ASP A 1 81 ? 3.391 -5.978 -15.425 1.00 91.38 81 ASP A C 1
ATOM 607 O O . ASP A 1 81 ? 2.445 -5.641 -16.143 1.00 91.38 81 ASP A O 1
ATOM 611 N N . PHE A 1 82 ? 4.126 -5.113 -14.729 1.00 88.00 82 PHE A N 1
ATOM 612 C CA . PHE A 1 82 ? 4.019 -3.660 -14.796 1.00 88.00 82 PHE A CA 1
ATOM 613 C C . PHE A 1 82 ? 5.292 -3.056 -15.415 1.00 88.00 82 PHE A C 1
ATOM 615 O O . PHE A 1 82 ? 5.911 -2.137 -14.875 1.00 88.00 82 PHE A O 1
ATOM 622 N N . GLY A 1 83 ? 5.711 -3.608 -16.555 1.00 86.75 83 GLY A N 1
ATOM 623 C CA . GLY A 1 83 ? 6.892 -3.203 -17.309 1.00 86.75 83 GLY A CA 1
ATOM 624 C C . GLY A 1 83 ? 8.153 -3.904 -16.809 1.00 86.75 83 GLY A C 1
ATOM 625 O O . GLY A 1 83 ? 8.519 -4.965 -17.294 1.00 86.75 83 GLY A O 1
ATOM 626 N N . ALA A 1 84 ? 8.863 -3.277 -15.871 1.00 85.75 84 ALA A N 1
ATOM 627 C CA . ALA A 1 84 ? 10.044 -3.876 -15.235 1.00 85.75 84 ALA A CA 1
ATOM 628 C C . ALA A 1 84 ? 9.729 -4.479 -13.857 1.00 85.75 84 ALA A C 1
ATOM 630 O O . ALA A 1 84 ? 10.609 -5.051 -13.217 1.00 85.75 84 ALA A O 1
ATOM 631 N N . TYR A 1 85 ? 8.489 -4.328 -13.385 1.00 90.44 85 TYR A N 1
ATOM 632 C CA . TYR A 1 85 ? 8.106 -4.635 -12.015 1.00 90.44 85 TYR A CA 1
ATOM 633 C C . TYR A 1 85 ? 7.100 -5.774 -11.954 1.00 90.44 85 TYR A C 1
ATOM 635 O O . TYR A 1 85 ? 6.105 -5.803 -12.680 1.00 90.44 85 TYR A O 1
ATOM 643 N N . PHE A 1 86 ? 7.337 -6.687 -11.018 1.00 94.06 86 PHE A N 1
ATOM 644 C CA . PHE A 1 86 ? 6.366 -7.703 -10.659 1.00 94.06 86 PHE A CA 1
ATOM 645 C C . PHE A 1 86 ? 5.283 -7.106 -9.753 1.00 94.06 86 PHE A C 1
ATOM 647 O O . PHE A 1 86 ? 5.584 -6.402 -8.785 1.00 94.06 86 PHE A O 1
ATOM 654 N N . GLY A 1 87 ? 4.022 -7.441 -10.016 1.00 95.38 87 GLY A N 1
ATOM 655 C CA . GLY A 1 87 ? 2.918 -7.058 -9.150 1.00 95.38 87 GLY A CA 1
ATOM 656 C C . GLY A 1 87 ? 1.702 -7.961 -9.284 1.00 95.38 87 GLY A C 1
ATOM 657 O O . GLY A 1 87 ? 1.736 -9.019 -9.912 1.00 95.38 87 GLY A O 1
ATOM 658 N N . LEU A 1 88 ? 0.610 -7.516 -8.679 1.00 97.25 88 LEU A N 1
ATOM 659 C CA . LEU A 1 88 ? -0.694 -8.148 -8.714 1.00 97.25 88 LEU A CA 1
ATOM 660 C C . LEU A 1 88 ? -1.741 -7.136 -9.177 1.00 97.25 88 LEU A C 1
ATOM 662 O O . LEU A 1 88 ? -1.719 -5.985 -8.744 1.00 97.25 88 LEU A O 1
ATOM 666 N N . LYS A 1 89 ? -2.690 -7.590 -9.995 1.00 96.25 89 LYS A N 1
ATOM 667 C CA . LYS A 1 89 ? -3.975 -6.911 -10.198 1.00 96.25 89 LYS A CA 1
ATOM 668 C C . LYS A 1 89 ? -4.992 -7.566 -9.277 1.00 96.25 89 LYS A C 1
ATOM 670 O O . LYS A 1 89 ? -5.174 -8.780 -9.357 1.00 96.25 89 LYS A O 1
ATOM 675 N N . CYS A 1 90 ? -5.632 -6.791 -8.413 1.00 96.38 90 CYS A N 1
ATOM 676 C CA . CYS A 1 90 ? -6.535 -7.304 -7.389 1.00 96.38 90 CYS A CA 1
ATOM 677 C C . CYS A 1 90 ? -7.939 -6.712 -7.521 1.00 96.38 90 CYS A C 1
ATOM 679 O O . CYS A 1 90 ? -8.106 -5.522 -7.784 1.00 96.38 90 CYS A O 1
ATOM 681 N N . GLU A 1 91 ? -8.949 -7.539 -7.264 1.00 96.44 91 GLU A N 1
ATOM 682 C CA . GLU A 1 91 ? -10.329 -7.136 -7.008 1.00 96.44 91 GLU A CA 1
ATOM 683 C C . GLU A 1 91 ? -10.796 -7.821 -5.716 1.00 96.44 91 GLU A C 1
ATOM 685 O O . GLU A 1 91 ? -10.916 -9.044 -5.653 1.00 96.44 91 GLU A O 1
ATOM 690 N N . ARG A 1 92 ? -10.981 -7.038 -4.646 1.00 96.06 92 ARG A N 1
ATOM 691 C CA . ARG A 1 92 ? -11.187 -7.554 -3.282 1.00 96.06 92 ARG A CA 1
ATOM 692 C C . ARG A 1 92 ? -12.398 -6.921 -2.608 1.00 96.06 92 ARG A C 1
ATOM 694 O O . ARG A 1 92 ? -12.576 -5.706 -2.718 1.00 96.06 92 ARG A O 1
ATOM 701 N N . PRO A 1 93 ? -13.185 -7.689 -1.838 1.00 95.31 93 PRO A N 1
ATOM 702 C CA . PRO A 1 93 ? -14.195 -7.107 -0.975 1.00 95.31 93 PRO A CA 1
ATOM 703 C C . PRO A 1 93 ? -13.534 -6.407 0.219 1.00 95.31 93 PRO A C 1
ATOM 705 O O . PRO A 1 93 ? -12.493 -6.838 0.723 1.00 95.31 93 PRO A O 1
ATOM 708 N N . GLY A 1 94 ? -14.156 -5.341 0.709 1.00 93.06 94 GLY A N 1
ATOM 709 C CA . GLY A 1 94 ? -13.710 -4.655 1.914 1.00 93.06 94 GLY A CA 1
ATOM 710 C C . GLY A 1 94 ? -14.560 -3.432 2.247 1.00 93.06 94 GLY A C 1
ATOM 711 O O . GLY A 1 94 ? -15.227 -2.881 1.370 1.00 93.06 94 GLY A O 1
ATOM 712 N N . PRO A 1 95 ? -14.533 -2.967 3.506 1.00 92.88 95 PRO A N 1
ATOM 713 C CA . PRO A 1 95 ? -15.258 -1.761 3.892 1.00 92.88 95 PRO A CA 1
ATOM 714 C C . PRO A 1 95 ? -14.733 -0.528 3.145 1.00 92.88 95 PRO A C 1
ATOM 716 O O . PRO A 1 95 ? -15.525 0.304 2.707 1.00 92.88 95 PRO A O 1
ATOM 719 N N . ARG A 1 96 ? -13.409 -0.426 2.954 1.00 94.19 96 ARG A N 1
ATOM 720 C CA . ARG A 1 96 ? -12.741 0.643 2.197 1.00 94.19 96 ARG A CA 1
ATOM 721 C C . ARG A 1 96 ? -11.529 0.091 1.445 1.00 94.19 96 ARG A C 1
ATOM 723 O O . ARG A 1 96 ? -11.023 -0.983 1.774 1.00 94.19 96 ARG A O 1
ATOM 730 N N . LEU A 1 97 ? -11.035 0.860 0.474 1.00 94.56 97 LEU A N 1
ATOM 731 C CA . LEU A 1 97 ? -9.887 0.486 -0.356 1.00 94.56 97 LEU A CA 1
ATOM 732 C C . LEU A 1 97 ? -8.648 0.169 0.491 1.00 94.56 97 LEU A C 1
ATOM 734 O O . LEU A 1 97 ? -8.040 -0.883 0.312 1.00 94.56 97 LEU A O 1
ATOM 738 N N . LEU A 1 98 ? -8.296 1.041 1.444 1.00 95.69 98 LEU A N 1
ATOM 739 C CA . LEU A 1 98 ? -7.106 0.844 2.281 1.00 95.69 98 LEU A CA 1
ATOM 740 C C . LEU A 1 98 ? -7.198 -0.422 3.145 1.00 95.69 98 LEU A C 1
ATOM 742 O O . LEU A 1 98 ? -6.190 -1.099 3.339 1.00 95.69 98 LEU A O 1
ATOM 746 N N . ASP A 1 99 ? -8.394 -0.798 3.603 1.00 95.81 99 ASP A N 1
ATOM 747 C CA . ASP A 1 99 ? -8.595 -2.036 4.362 1.00 95.81 99 ASP A CA 1
ATOM 748 C C . ASP A 1 99 ? -8.333 -3.278 3.496 1.00 95.81 99 ASP A C 1
ATOM 750 O O . ASP A 1 99 ? -7.691 -4.230 3.955 1.00 95.81 99 ASP A O 1
ATOM 754 N N . ALA A 1 100 ? -8.795 -3.250 2.239 1.00 96.75 100 ALA A N 1
ATOM 755 C CA . ALA A 1 100 ? -8.575 -4.314 1.264 1.00 96.75 100 ALA A CA 1
ATOM 756 C C . ALA A 1 100 ? -7.092 -4.424 0.865 1.00 96.75 100 ALA A C 1
ATOM 758 O O . ALA A 1 100 ? -6.529 -5.518 0.899 1.00 96.75 100 ALA A O 1
ATOM 759 N N . VAL A 1 101 ? -6.432 -3.297 0.576 1.00 97.19 101 VAL A N 1
ATOM 760 C CA . VAL A 1 101 ? -4.992 -3.251 0.267 1.00 97.19 101 VAL A CA 1
ATOM 761 C C . VAL A 1 101 ? -4.167 -3.778 1.440 1.00 97.19 101 VAL A C 1
ATOM 763 O O . VAL A 1 101 ? -3.337 -4.668 1.265 1.00 97.19 101 VAL A O 1
ATOM 766 N N . ALA A 1 102 ? -4.405 -3.277 2.656 1.00 96.81 102 ALA A N 1
ATOM 767 C CA . ALA A 1 102 ? -3.640 -3.690 3.828 1.00 96.81 102 ALA A CA 1
ATOM 768 C C . ALA A 1 102 ? -3.815 -5.180 4.147 1.00 96.81 102 ALA A C 1
ATOM 770 O O . ALA A 1 102 ? -2.870 -5.820 4.607 1.00 96.81 102 ALA A O 1
ATOM 771 N N . GLN A 1 103 ? -5.006 -5.735 3.900 1.00 97.12 103 GLN A N 1
ATOM 772 C CA . GLN A 1 103 ? -5.263 -7.168 4.021 1.00 97.12 103 GLN A CA 1
ATOM 773 C C . GLN A 1 103 ? -4.418 -7.979 3.032 1.00 97.12 103 GLN A C 1
ATOM 775 O O . GLN A 1 103 ? -3.727 -8.896 3.463 1.00 97.12 103 GLN A O 1
ATOM 780 N N . VAL A 1 104 ? -4.401 -7.603 1.750 1.00 97.62 104 VAL A N 1
ATOM 781 C CA . VAL A 1 104 ? -3.585 -8.289 0.734 1.00 97.62 104 VAL A CA 1
ATOM 782 C C . VAL A 1 104 ? -2.091 -8.189 1.055 1.00 97.62 104 VAL A C 1
ATOM 784 O O . VAL A 1 104 ? -1.386 -9.192 1.008 1.00 97.62 104 VAL A O 1
ATOM 787 N N . CYS A 1 105 ? -1.596 -7.016 1.462 1.00 97.38 105 CYS A N 1
ATOM 788 C CA . CYS A 1 105 ? -0.202 -6.871 1.896 1.00 97.38 105 CYS A CA 1
ATOM 789 C C . CYS A 1 105 ? 0.136 -7.779 3.089 1.00 97.38 105 CYS A C 1
ATOM 791 O O . CYS A 1 105 ? 1.236 -8.326 3.157 1.00 97.38 105 CYS A O 1
ATOM 793 N N . ALA A 1 106 ? -0.793 -7.934 4.039 1.00 96.62 106 ALA A N 1
ATOM 794 C CA . ALA A 1 106 ? -0.603 -8.814 5.184 1.00 96.62 106 ALA A CA 1
ATOM 795 C C . ALA A 1 106 ? -0.558 -10.293 4.776 1.00 96.62 106 ALA A C 1
ATOM 797 O O . ALA A 1 106 ? 0.357 -10.983 5.219 1.00 96.62 106 ALA A O 1
ATOM 798 N N . GLU A 1 107 ? -1.480 -10.739 3.915 1.00 96.56 107 GLU A N 1
ATOM 799 C CA . GLU A 1 107 ? -1.523 -12.099 3.350 1.00 96.56 107 GLU A CA 1
ATOM 800 C C . GLU A 1 107 ? -0.219 -12.428 2.615 1.00 96.56 107 GLU A C 1
ATOM 802 O O . GLU A 1 107 ? 0.452 -13.408 2.937 1.00 96.56 107 GLU A O 1
ATOM 807 N N . ILE A 1 108 ? 0.214 -11.548 1.705 1.00 96.44 108 ILE A N 1
ATOM 808 C CA . ILE A 1 108 ? 1.442 -11.751 0.925 1.00 96.44 108 ILE A CA 1
ATOM 809 C C . ILE A 1 108 ? 2.666 -11.853 1.832 1.00 96.44 108 ILE A C 1
ATOM 811 O O . ILE A 1 108 ? 3.519 -12.722 1.641 1.00 96.44 108 ILE A O 1
ATOM 815 N N . ARG A 1 109 ? 2.752 -10.990 2.846 1.00 95.25 109 ARG A N 1
ATOM 816 C CA . ARG A 1 109 ? 3.853 -11.029 3.805 1.00 95.25 109 ARG A CA 1
ATOM 817 C C . ARG A 1 109 ? 3.846 -12.326 4.610 1.00 95.25 109 ARG A C 1
ATOM 819 O O . ARG A 1 109 ? 4.910 -12.909 4.791 1.00 95.25 109 ARG A O 1
ATOM 826 N N . SER A 1 110 ? 2.689 -12.772 5.104 1.00 94.50 110 SER A N 1
ATOM 827 C CA . SER A 1 110 ? 2.609 -13.987 5.923 1.00 94.50 110 SER A CA 1
ATOM 828 C C . SER A 1 110 ? 2.842 -15.267 5.129 1.00 94.50 110 SER A C 1
ATOM 830 O O . SER A 1 110 ? 3.454 -16.191 5.654 1.00 94.50 110 SER A O 1
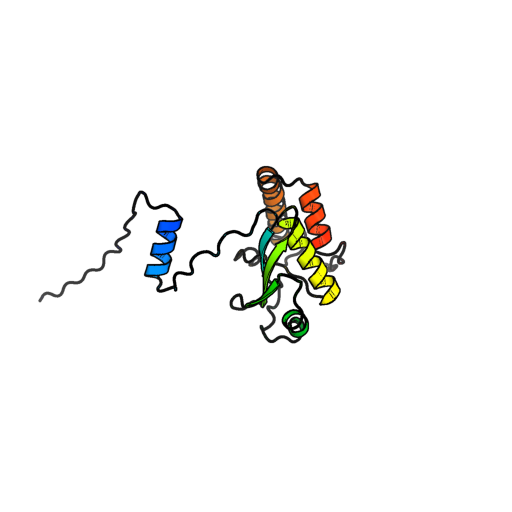ATOM 832 N N . GLU A 1 111 ? 2.366 -15.328 3.887 1.00 95.00 111 GLU A N 1
ATOM 833 C CA . GLU A 1 111 ? 2.356 -16.559 3.087 1.00 95.00 111 GLU A CA 1
ATOM 834 C C . GLU A 1 111 ? 3.561 -16.667 2.149 1.00 95.00 111 GLU A C 1
ATOM 836 O O . GLU A 1 111 ? 4.037 -17.769 1.874 1.00 95.00 111 GLU A O 1
ATOM 841 N N . HIS A 1 112 ? 4.092 -15.534 1.684 1.00 93.50 112 HIS A N 1
ATOM 842 C CA . HIS A 1 112 ? 5.174 -15.498 0.696 1.00 93.50 112 HIS A CA 1
ATOM 843 C C . HIS A 1 112 ? 6.423 -14.751 1.174 1.00 93.50 112 HIS A C 1
ATOM 845 O O . HIS A 1 112 ? 7.428 -14.746 0.466 1.00 93.50 112 HIS A O 1
ATOM 851 N N . GLY A 1 113 ? 6.393 -14.111 2.350 1.00 92.81 113 GLY A N 1
ATOM 852 C CA . GLY A 1 113 ? 7.537 -13.356 2.874 1.00 92.81 113 GLY A CA 1
ATOM 853 C C . GLY A 1 113 ? 7.911 -12.129 2.033 1.00 92.81 113 GLY A C 1
ATOM 854 O O . GLY A 1 113 ? 9.019 -11.613 2.163 1.00 92.81 113 GLY A O 1
ATOM 855 N N . LEU A 1 114 ? 7.009 -11.669 1.161 1.00 92.12 114 LEU A N 1
ATOM 856 C CA . LEU A 1 114 ? 7.222 -10.524 0.280 1.00 92.12 114 LEU A CA 1
ATOM 857 C C . LEU A 1 114 ? 6.520 -9.282 0.823 1.00 92.12 114 LEU A C 1
ATOM 859 O O . LEU A 1 114 ? 5.439 -9.352 1.406 1.00 92.12 114 LEU A O 1
ATOM 863 N N . GLN A 1 115 ? 7.130 -8.125 0.587 1.00 91.81 115 GLN A N 1
ATOM 864 C CA . GLN A 1 115 ? 6.515 -6.834 0.853 1.00 91.81 115 GLN A CA 1
ATOM 865 C C . GLN A 1 115 ? 6.134 -6.173 -0.465 1.00 91.81 115 GLN A C 1
ATOM 867 O O . GLN A 1 115 ? 6.956 -6.067 -1.377 1.00 91.81 115 GLN A O 1
ATOM 872 N N . MET A 1 116 ? 4.899 -5.697 -0.533 1.00 92.38 116 MET A N 1
ATOM 873 C CA . MET A 1 116 ? 4.423 -4.870 -1.630 1.00 92.38 116 MET A CA 1
ATOM 874 C C . MET A 1 116 ? 4.504 -3.404 -1.217 1.00 92.38 116 MET A C 1
ATOM 876 O O . MET A 1 116 ? 4.172 -3.068 -0.078 1.00 92.38 116 MET A O 1
ATOM 880 N N . THR A 1 117 ? 4.993 -2.547 -2.106 1.00 89.12 117 THR A N 1
ATOM 881 C CA . THR A 1 117 ? 5.439 -1.190 -1.746 1.00 89.12 117 THR A CA 1
ATOM 882 C C . THR A 1 117 ? 4.812 -0.089 -2.586 1.00 89.12 117 THR A C 1
ATOM 884 O O . THR A 1 117 ? 5.037 1.080 -2.291 1.00 89.12 117 THR A O 1
ATOM 887 N N . ASP A 1 118 ? 4.018 -0.435 -3.598 1.00 89.50 118 ASP A N 1
ATOM 888 C CA . ASP A 1 118 ? 3.486 0.536 -4.549 1.00 89.50 118 ASP A CA 1
ATOM 889 C C . ASP A 1 118 ? 2.093 0.116 -5.057 1.00 89.50 118 ASP A C 1
ATOM 891 O O . ASP A 1 118 ? 1.808 -1.071 -5.206 1.00 89.50 118 ASP A O 1
ATOM 895 N N . LEU A 1 119 ? 1.226 1.104 -5.293 1.00 90.31 119 LEU A N 1
ATOM 896 C CA . LEU A 1 119 ? -0.117 0.971 -5.873 1.00 90.31 119 LEU A CA 1
ATOM 897 C C . LEU A 1 119 ? -0.156 1.339 -7.373 1.00 90.31 119 LEU A C 1
ATOM 899 O O . LEU A 1 119 ? -1.225 1.600 -7.919 1.00 90.31 119 LEU A O 1
ATOM 903 N N . GLY A 1 120 ? 1.004 1.408 -8.033 1.00 83.06 120 GLY A N 1
ATOM 904 C CA . GLY A 1 120 ? 1.142 1.780 -9.442 1.00 83.06 120 GLY A CA 1
ATOM 905 C C . GLY A 1 120 ? 1.198 3.285 -9.690 1.00 83.06 120 GLY A C 1
ATOM 906 O O . GLY A 1 120 ? 1.011 3.724 -10.827 1.00 83.06 120 GLY A O 1
ATOM 907 N N . ILE A 1 121 ? 1.451 4.093 -8.655 1.00 77.50 121 ILE A N 1
ATOM 908 C CA . ILE A 1 121 ? 1.526 5.550 -8.807 1.00 77.50 121 ILE A CA 1
ATOM 909 C C . ILE A 1 121 ? 2.982 5.936 -9.051 1.00 77.50 121 ILE A C 1
ATOM 911 O O . ILE A 1 121 ? 3.817 5.803 -8.172 1.00 77.50 121 ILE A O 1
ATOM 915 N N . GLN A 1 122 ? 3.302 6.393 -10.259 1.00 67.31 122 GLN A N 1
ATOM 916 C CA . GLN A 1 122 ? 4.693 6.493 -10.704 1.00 67.31 122 GLN A CA 1
ATOM 917 C C . GLN A 1 122 ? 5.489 7.661 -10.090 1.00 67.31 122 GLN A C 1
ATOM 919 O O . GLN A 1 122 ? 4.960 8.751 -9.876 1.00 67.31 122 GLN A O 1
ATOM 924 N N . LYS A 1 123 ? 6.811 7.445 -9.965 1.00 66.62 123 LYS A N 1
ATOM 925 C CA . LYS A 1 123 ? 7.867 8.436 -9.654 1.00 66.62 123 LYS A CA 1
ATOM 926 C C . LYS A 1 123 ? 7.908 8.976 -8.219 1.00 66.62 123 LYS A C 1
ATOM 928 O O . LYS A 1 123 ? 8.622 9.942 -7.955 1.00 66.62 123 LYS A O 1
ATOM 933 N N . MET A 1 124 ? 7.215 8.350 -7.267 1.00 63.03 124 MET A N 1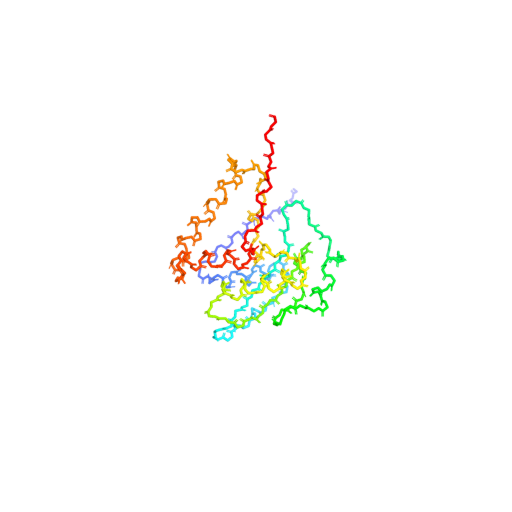
ATOM 934 C CA . MET A 1 124 ? 7.281 8.760 -5.853 1.00 63.03 124 MET A CA 1
ATOM 935 C C . MET A 1 124 ? 8.627 8.441 -5.178 1.00 63.03 124 MET A C 1
ATOM 937 O O . MET A 1 124 ? 9.008 9.115 -4.227 1.00 63.03 124 MET A O 1
ATOM 941 N N . TRP A 1 125 ? 9.340 7.415 -5.647 1.00 56.44 125 TRP A N 1
ATOM 942 C CA . TRP A 1 125 ? 10.484 6.786 -4.965 1.00 56.44 125 TRP A CA 1
ATOM 943 C C . TRP A 1 125 ? 11.849 7.096 -5.592 1.00 56.44 125 TRP A C 1
ATOM 945 O O . TRP A 1 125 ? 12.851 6.517 -5.185 1.00 56.44 125 TRP A O 1
ATOM 955 N N . GLU A 1 126 ? 11.922 8.002 -6.570 1.00 63.19 126 GLU A N 1
ATOM 956 C CA . GLU A 1 126 ? 13.183 8.386 -7.234 1.00 63.19 126 GLU A CA 1
ATOM 957 C C . GLU A 1 126 ? 14.141 9.192 -6.323 1.00 63.19 126 GLU A C 1
ATOM 959 O O . GLU A 1 126 ? 15.100 9.794 -6.802 1.00 63.19 126 GLU A O 1
ATOM 964 N N . TRP A 1 127 ? 13.915 9.220 -5.003 1.00 56.72 127 TRP A N 1
ATOM 965 C CA . TRP A 1 127 ? 14.536 10.194 -4.111 1.00 56.72 127 TRP A CA 1
ATOM 966 C C . TRP A 1 127 ? 15.029 9.574 -2.791 1.00 56.72 127 TR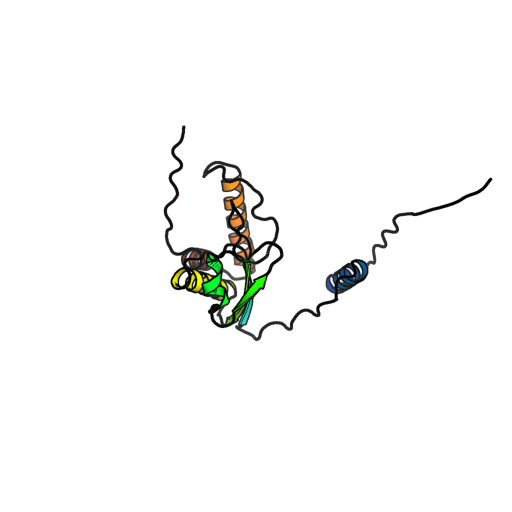P A C 1
ATOM 968 O O . TRP A 1 127 ? 14.247 9.128 -1.958 1.00 56.72 127 TRP A O 1
ATOM 978 N N . CYS A 1 128 ? 16.360 9.597 -2.669 1.00 60.19 128 CYS A N 1
ATOM 979 C CA . CYS A 1 128 ? 17.262 9.488 -1.514 1.00 60.19 128 CYS A CA 1
ATOM 980 C C . CYS A 1 128 ? 17.001 8.471 -0.382 1.00 60.19 128 CYS A C 1
ATOM 982 O O . CYS A 1 128 ? 16.046 8.544 0.381 1.00 60.19 128 CYS A O 1
ATOM 984 N N . SER A 1 129 ? 18.007 7.617 -0.165 1.00 69.31 129 SER A N 1
ATOM 985 C CA . SER A 1 129 ? 18.195 6.762 1.015 1.00 69.31 129 SER A CA 1
ATOM 986 C C . SER A 1 129 ? 19.129 7.406 2.059 1.00 69.31 129 SER A C 1
ATOM 988 O O . SER A 1 129 ? 19.988 6.728 2.623 1.00 69.31 129 SER A O 1
ATOM 990 N N . ASP A 1 130 ? 19.027 8.719 2.271 1.00 77.19 130 ASP A N 1
ATOM 991 C CA . ASP A 1 130 ? 19.996 9.546 3.014 1.00 77.19 130 ASP A CA 1
ATOM 992 C C . ASP A 1 130 ? 19.732 9.652 4.531 1.00 77.19 130 ASP A C 1
ATOM 994 O O . ASP A 1 130 ? 20.274 10.522 5.210 1.00 77.19 130 ASP A O 1
ATOM 998 N N . GLY A 1 131 ? 18.972 8.706 5.088 1.00 78.44 131 GLY A N 1
ATOM 999 C CA . GLY A 1 131 ? 18.763 8.561 6.531 1.00 78.44 131 GLY A CA 1
ATOM 1000 C C . GLY A 1 131 ? 17.569 9.349 7.077 1.00 78.44 131 GLY A C 1
ATOM 1001 O O . GLY A 1 131 ? 16.707 9.803 6.332 1.00 78.44 131 GLY A O 1
ATOM 1002 N N . THR A 1 132 ? 17.483 9.455 8.406 1.00 86.94 132 THR A N 1
ATOM 1003 C CA . THR A 1 132 ? 16.328 10.038 9.123 1.00 86.94 132 THR A CA 1
ATOM 1004 C C . THR A 1 132 ? 16.314 11.560 9.175 1.00 86.94 132 THR A C 1
ATOM 1006 O O . THR A 1 132 ? 15.294 12.130 9.543 1.00 86.94 132 THR A O 1
ATOM 1009 N N . ASP A 1 133 ? 17.421 12.199 8.799 1.00 89.56 133 ASP A N 1
ATOM 1010 C CA . ASP A 1 133 ? 17.616 13.651 8.885 1.00 89.56 133 ASP A CA 1
ATOM 1011 C C . ASP A 1 133 ? 17.948 14.274 7.513 1.00 89.56 133 ASP A C 1
ATOM 1013 O O . ASP A 1 133 ? 18.382 15.422 7.436 1.00 89.56 133 ASP A O 1
ATOM 1017 N N . GLY A 1 134 ? 17.792 13.499 6.433 1.00 85.19 134 GLY A N 1
ATOM 1018 C CA . GLY A 1 134 ? 18.078 13.905 5.055 1.00 85.19 134 GLY A CA 1
ATOM 1019 C C . GLY A 1 134 ? 16.831 14.248 4.233 1.00 85.19 134 GLY A C 1
ATOM 1020 O O . GLY A 1 134 ? 15.699 14.227 4.720 1.00 85.19 134 GLY A O 1
ATOM 1021 N N . TRP A 1 135 ? 17.033 14.515 2.945 1.00 84.12 135 TRP A N 1
ATOM 1022 C CA . TRP A 1 135 ? 15.977 14.844 1.984 1.00 84.12 135 TRP A CA 1
ATOM 1023 C C . TRP A 1 135 ? 14.926 13.731 1.855 1.00 84.12 135 TRP A C 1
ATOM 1025 O O . TRP A 1 135 ? 13.734 14.006 1.715 1.00 84.12 135 TRP A O 1
ATOM 1035 N N . GLY A 1 136 ? 15.337 12.464 1.966 1.00 83.38 136 GLY A N 1
ATOM 1036 C CA . GLY A 1 136 ? 14.422 11.325 1.991 1.00 83.38 136 GLY A CA 1
ATOM 1037 C C . GLY A 1 136 ? 13.453 11.373 3.178 1.00 83.38 136 GLY A C 1
ATOM 1038 O O . GLY A 1 136 ? 12.270 11.059 3.024 1.00 83.38 136 GLY A O 1
ATOM 1039 N N . ALA A 1 137 ? 13.907 11.832 4.349 1.00 87.19 137 ALA A N 1
ATOM 1040 C CA . ALA A 1 137 ? 13.045 12.007 5.516 1.00 87.19 137 ALA A CA 1
ATOM 1041 C C . ALA A 1 137 ? 12.037 13.154 5.329 1.00 87.19 137 ALA A C 1
ATOM 1043 O O . ALA A 1 137 ? 10.870 13.005 5.703 1.00 87.19 137 ALA A O 1
ATOM 1044 N N . GLU A 1 138 ? 12.441 14.259 4.693 1.00 88.75 138 GLU A N 1
ATOM 1045 C CA . GLU A 1 138 ? 11.532 15.362 4.343 1.00 88.75 138 GLU A CA 1
ATOM 1046 C C . GLU A 1 138 ? 10.424 14.904 3.384 1.00 88.75 138 GLU A C 1
ATOM 1048 O O . GLU A 1 138 ? 9.251 15.229 3.586 1.00 88.75 138 GLU A O 1
ATOM 1053 N N . ILE A 1 139 ? 10.760 14.074 2.391 1.00 85.44 139 ILE A N 1
ATOM 1054 C CA . ILE A 1 139 ? 9.783 13.491 1.460 1.00 85.44 139 ILE A CA 1
ATOM 1055 C C . ILE A 1 139 ? 8.788 12.583 2.187 1.00 85.44 139 ILE A C 1
ATOM 1057 O O . ILE A 1 139 ? 7.579 12.696 1.970 1.00 85.44 139 ILE A O 1
ATOM 1061 N N . VAL A 1 140 ? 9.267 11.710 3.080 1.00 87.31 140 VAL A N 1
ATOM 1062 C CA . VAL A 1 140 ? 8.381 10.874 3.908 1.00 87.31 140 VAL A CA 1
ATOM 1063 C C . VAL A 1 140 ? 7.444 11.752 4.741 1.00 87.31 140 VAL A C 1
ATOM 1065 O O . VAL A 1 140 ? 6.239 11.495 4.779 1.00 87.31 140 VAL A O 1
ATOM 1068 N N . GLY A 1 141 ? 7.964 12.817 5.358 1.00 90.69 141 GLY A N 1
ATOM 1069 C CA . GLY A 1 141 ? 7.160 13.800 6.085 1.00 90.69 141 GLY A CA 1
ATOM 1070 C C . GLY A 1 141 ? 6.072 14.430 5.211 1.00 90.69 141 GLY A C 1
ATOM 1071 O O . GLY A 1 141 ? 4.905 14.462 5.607 1.00 90.69 141 GLY A O 1
ATOM 1072 N N . GLN A 1 142 ? 6.418 14.853 3.994 1.00 90.88 142 GLN A N 1
ATOM 1073 C CA . GLN A 1 142 ? 5.471 15.430 3.040 1.00 90.88 142 GLN A CA 1
ATOM 1074 C C . GLN A 1 142 ? 4.364 14.441 2.647 1.00 90.88 142 GLN A C 1
ATOM 1076 O O . GLN A 1 142 ? 3.192 14.822 2.612 1.00 90.88 142 GLN A O 1
ATOM 1081 N N . PHE A 1 143 ? 4.692 13.170 2.395 1.00 89.81 143 PHE A N 1
ATOM 1082 C CA . PHE A 1 143 ? 3.682 12.152 2.090 1.00 89.81 143 PHE A CA 1
ATOM 1083 C C . PHE A 1 143 ? 2.716 11.925 3.249 1.00 89.81 143 PHE A C 1
ATOM 1085 O O . PHE A 1 143 ? 1.514 11.813 3.019 1.00 89.81 143 PHE A O 1
ATOM 1092 N N . LEU A 1 144 ? 3.208 11.912 4.489 1.00 93.31 144 LEU A N 1
ATOM 1093 C CA . LEU A 1 144 ? 2.354 11.767 5.668 1.00 93.31 144 LEU A CA 1
ATOM 1094 C C . LEU A 1 144 ? 1.436 12.980 5.865 1.00 93.31 144 LEU A C 1
ATOM 1096 O O . LEU A 1 144 ? 0.251 12.800 6.146 1.00 93.31 144 LEU A O 1
ATOM 1100 N N . LEU A 1 145 ? 1.941 14.202 5.664 1.00 93.62 145 LEU A N 1
ATOM 1101 C CA . LEU A 1 145 ? 1.129 15.423 5.727 1.00 93.62 145 LEU A CA 1
ATOM 1102 C C . LEU A 1 145 ? 0.030 15.424 4.659 1.00 93.62 145 LEU A C 1
ATOM 1104 O O . LEU A 1 145 ? -1.131 15.698 4.963 1.00 93.62 145 LEU A O 1
ATOM 1108 N N . MET A 1 146 ? 0.373 15.059 3.422 1.00 92.25 146 MET A N 1
ATOM 1109 C CA . MET A 1 146 ? -0.601 14.947 2.335 1.00 92.25 146 MET A CA 1
ATOM 1110 C C . MET A 1 146 ? -1.621 13.837 2.587 1.00 92.25 146 MET A C 1
ATOM 1112 O O . MET A 1 146 ? -2.804 14.034 2.315 1.00 92.25 146 MET A O 1
ATOM 1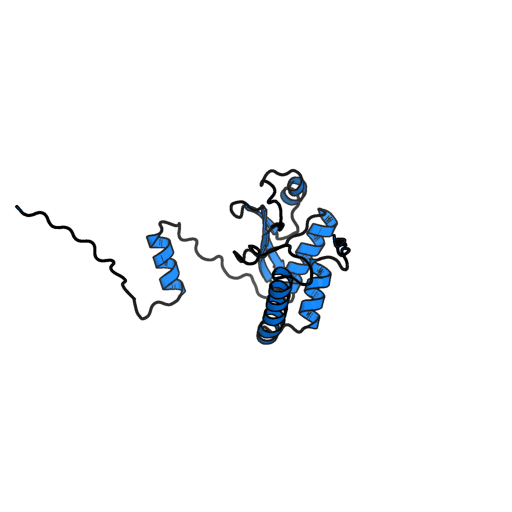116 N N . ALA A 1 147 ? -1.188 12.689 3.112 1.00 92.88 147 ALA A N 1
ATOM 1117 C CA . ALA A 1 147 ? -2.080 11.591 3.462 1.00 92.88 147 ALA A CA 1
ATOM 1118 C C . ALA A 1 147 ? -3.066 11.996 4.565 1.00 92.88 147 ALA A C 1
ATOM 1120 O O . ALA A 1 147 ? -4.239 11.654 4.467 1.00 92.88 147 ALA A O 1
ATOM 1121 N N . ALA A 1 148 ? -2.629 12.750 5.577 1.00 93.81 148 ALA A N 1
ATOM 1122 C CA . ALA A 1 148 ? -3.504 13.239 6.642 1.00 93.81 148 ALA A CA 1
ATOM 1123 C C . ALA A 1 148 ? -4.532 14.269 6.132 1.00 93.81 148 ALA A C 1
ATOM 1125 O O . ALA A 1 148 ? -5.722 14.146 6.431 1.00 93.81 148 ALA A O 1
ATOM 1126 N N . ASP A 1 149 ? -4.090 15.241 5.327 1.00 93.94 149 ASP A N 1
ATOM 1127 C CA . ASP A 1 149 ? -4.955 16.267 4.724 1.00 93.94 149 ASP A CA 1
ATOM 1128 C C . ASP A 1 149 ? -5.988 15.636 3.778 1.00 93.94 149 ASP A C 1
ATOM 1130 O O . ASP A 1 149 ? -7.197 15.732 3.986 1.00 93.94 149 ASP A O 1
ATOM 1134 N N . ARG A 1 150 ? -5.516 14.900 2.766 1.00 92.56 150 ARG A N 1
ATOM 1135 C CA . ARG A 1 150 ? -6.385 14.284 1.752 1.00 92.56 150 ARG A CA 1
ATOM 1136 C C . ARG A 1 150 ? -7.196 13.121 2.298 1.00 92.56 150 ARG A C 1
ATOM 1138 O O . ARG A 1 150 ? -8.322 12.916 1.860 1.00 92.56 150 ARG A O 1
ATOM 1145 N N . GLY A 1 151 ? -6.640 12.352 3.230 1.00 91.81 151 GLY A N 1
ATOM 1146 C CA . GLY A 1 151 ? -7.330 11.236 3.866 1.00 91.81 151 GLY A CA 1
ATOM 1147 C C . GLY A 1 151 ? -8.604 11.699 4.560 1.00 91.81 151 GLY A C 1
ATOM 1148 O O . GLY A 1 151 ? -9.654 11.101 4.342 1.00 91.81 151 GLY A O 1
ATOM 1149 N N . THR A 1 152 ? -8.536 12.818 5.285 1.00 92.12 152 THR A N 1
ATOM 1150 C CA . THR A 1 152 ? -9.697 13.407 5.968 1.00 92.12 152 THR A CA 1
ATOM 1151 C C . THR A 1 152 ? -10.788 13.815 4.975 1.00 92.12 152 THR A C 1
ATOM 1153 O O . THR A 1 152 ? -11.951 13.462 5.168 1.00 92.12 152 THR A O 1
ATOM 1156 N N . GLU A 1 153 ? -10.420 14.470 3.870 1.00 93.94 153 GLU A N 1
ATOM 1157 C CA . GLU A 1 153 ? -11.356 14.834 2.789 1.00 93.94 153 GLU A CA 1
ATOM 1158 C C . GLU A 1 153 ? -12.020 13.607 2.132 1.00 93.94 153 GLU A C 1
ATOM 1160 O O . GLU A 1 153 ? -13.142 13.684 1.634 1.00 93.94 153 GLU A O 1
ATOM 1165 N N . LEU A 1 154 ? -11.347 12.453 2.154 1.00 92.94 154 LEU A N 1
ATOM 1166 C CA . LEU A 1 154 ? -11.854 11.174 1.647 1.00 92.94 154 LEU A CA 1
ATOM 1167 C C . LEU A 1 154 ? -12.572 10.329 2.718 1.00 92.94 154 LEU A C 1
ATOM 1169 O O . LEU A 1 154 ? -13.016 9.220 2.418 1.00 92.94 154 LEU A O 1
ATOM 1173 N N . GLY A 1 155 ? -12.700 10.833 3.949 1.00 95.00 155 GLY A N 1
ATOM 1174 C CA . GLY A 1 155 ? -13.383 10.155 5.054 1.00 95.00 155 GLY A CA 1
ATOM 1175 C C . GLY A 1 155 ? -12.540 9.125 5.816 1.00 95.00 155 GLY A C 1
ATOM 1176 O O . GLY A 1 155 ? -13.106 8.292 6.524 1.00 95.00 155 GLY A O 1
ATOM 1177 N N . TYR A 1 156 ? -11.212 9.158 5.688 1.00 95.88 156 TYR A N 1
ATOM 1178 C CA . TYR A 1 156 ? -10.289 8.396 6.533 1.00 95.88 156 TYR A CA 1
ATOM 1179 C C . TYR A 1 156 ? -9.866 9.224 7.747 1.00 95.88 156 TYR A C 1
ATOM 1181 O O . TYR A 1 156 ? -9.447 10.372 7.600 1.00 95.88 156 TYR A O 1
ATOM 1189 N N . SER A 1 157 ? -9.918 8.635 8.943 1.00 95.31 157 SER A N 1
ATOM 1190 C CA . SER A 1 157 ? -9.307 9.240 10.129 1.00 95.31 157 SER A CA 1
ATOM 1191 C C . SER A 1 157 ? -7.800 8.964 10.187 1.00 95.31 157 SER A C 1
ATOM 1193 O O . SER A 1 157 ? -7.273 8.088 9.498 1.00 95.31 157 SER A O 1
ATOM 1195 N N . VAL A 1 158 ? -7.083 9.671 11.064 1.00 95.12 158 VAL A N 1
ATOM 1196 C CA . VAL A 1 158 ? -5.665 9.380 11.339 1.00 95.12 158 VAL A CA 1
ATOM 1197 C C . VAL A 1 158 ? -5.490 7.943 11.847 1.00 95.12 158 VAL A C 1
ATOM 1199 O O . VAL A 1 158 ? -4.539 7.258 11.475 1.00 95.12 158 VAL A O 1
ATOM 1202 N N . GLU A 1 159 ? -6.423 7.450 12.656 1.00 96.00 159 GLU A N 1
ATOM 1203 C CA . GLU A 1 159 ? -6.445 6.083 13.177 1.00 96.00 159 GLU A CA 1
ATOM 1204 C C . GLU A 1 159 ? -6.582 5.051 12.058 1.00 96.00 159 GLU A C 1
ATOM 1206 O O . GLU A 1 159 ? -5.932 4.007 12.129 1.00 96.00 159 GLU A O 1
ATOM 1211 N N . ASP A 1 160 ? -7.353 5.350 11.010 1.00 96.00 160 ASP A N 1
ATOM 1212 C CA . ASP A 1 160 ? -7.445 4.499 9.823 1.00 96.00 160 ASP A CA 1
ATOM 1213 C C . ASP A 1 160 ? -6.109 4.427 9.078 1.00 96.00 160 ASP A C 1
ATOM 1215 O O . ASP A 1 160 ? -5.668 3.341 8.698 1.00 96.00 160 ASP A O 1
ATOM 1219 N N . LEU A 1 161 ? -5.423 5.564 8.919 1.00 95.69 161 LEU A N 1
ATOM 1220 C CA . LEU A 1 161 ? -4.098 5.611 8.292 1.00 95.69 161 LEU A CA 1
ATOM 1221 C C . LEU A 1 161 ? -3.061 4.835 9.119 1.00 95.69 161 LEU A C 1
ATOM 1223 O O . LEU A 1 161 ? -2.263 4.068 8.579 1.00 95.69 161 LEU A O 1
ATOM 1227 N N . VAL A 1 162 ? -3.097 4.967 10.446 1.00 95.69 162 VAL A N 1
ATOM 1228 C CA . VAL A 1 162 ? -2.234 4.197 11.353 1.00 95.69 162 VAL A CA 1
ATOM 1229 C C . VAL A 1 162 ? -2.559 2.702 11.288 1.00 95.69 162 VAL A C 1
ATOM 1231 O O . VAL A 1 162 ? -1.644 1.873 11.286 1.00 95.69 162 VAL A O 1
ATOM 1234 N N . ALA A 1 163 ? -3.840 2.333 11.226 1.00 95.19 163 ALA A N 1
ATOM 1235 C CA . ALA A 1 163 ? -4.270 0.946 11.083 1.00 95.19 163 ALA A CA 1
ATOM 1236 C C . ALA A 1 163 ? -3.786 0.344 9.757 1.00 95.19 163 ALA A C 1
ATOM 1238 O O . ALA A 1 163 ? -3.260 -0.773 9.761 1.00 95.19 163 ALA A O 1
ATOM 1239 N N . PHE A 1 164 ? -3.881 1.104 8.659 1.00 95.50 164 PHE A N 1
ATOM 1240 C CA . PHE A 1 164 ? -3.311 0.741 7.365 1.00 95.50 164 PHE A CA 1
ATOM 1241 C C . PHE A 1 164 ? -1.816 0.436 7.498 1.00 95.50 164 PHE A C 1
ATOM 1243 O O . PHE A 1 164 ? -1.421 -0.700 7.248 1.00 95.50 164 PHE A O 1
ATOM 1250 N N . LEU A 1 165 ? -1.013 1.386 7.999 1.00 94.25 165 LEU A N 1
ATOM 1251 C CA . LEU A 1 165 ? 0.444 1.234 8.143 1.00 94.25 165 LEU A CA 1
ATOM 1252 C C . LEU A 1 165 ? 0.834 0.013 8.987 1.00 94.25 165 LEU A C 1
ATOM 1254 O O . LEU A 1 165 ? 1.738 -0.743 8.631 1.00 94.25 165 LEU A O 1
ATOM 1258 N N . ARG A 1 166 ? 0.142 -0.212 10.110 1.00 94.88 166 ARG A N 1
ATOM 1259 C CA . ARG A 1 166 ? 0.407 -1.358 10.998 1.00 94.88 166 ARG A CA 1
ATOM 1260 C C . ARG A 1 166 ? 0.151 -2.691 10.305 1.00 94.88 166 ARG A C 1
ATOM 1262 O O . ARG A 1 166 ? 0.905 -3.645 10.500 1.00 94.88 166 ARG A O 1
ATOM 1269 N N . LYS A 1 167 ? -0.922 -2.767 9.524 1.00 95.50 167 LYS A N 1
ATOM 1270 C CA . LYS A 1 167 ? -1.357 -4.002 8.874 1.00 95.50 167 LYS A CA 1
ATOM 1271 C C . LYS A 1 167 ? -0.562 -4.278 7.593 1.00 95.50 167 LYS A C 1
ATOM 1273 O O . LYS A 1 167 ? -0.085 -5.403 7.407 1.00 95.50 167 LYS A O 1
ATOM 1278 N N . SER A 1 168 ? -0.344 -3.257 6.764 1.00 92.38 168 SER A N 1
ATOM 1279 C CA . SER A 1 168 ? 0.356 -3.365 5.481 1.00 92.38 168 SER A CA 1
ATOM 1280 C C . SER A 1 168 ? 1.851 -3.629 5.639 1.00 92.38 168 SER A C 1
ATOM 1282 O O . SER A 1 168 ? 2.388 -4.448 4.901 1.00 92.38 168 SER A O 1
ATOM 1284 N N . SER A 1 169 ? 2.510 -3.009 6.621 1.00 84.19 169 SER A N 1
ATOM 1285 C CA . SER A 1 169 ? 3.961 -3.144 6.825 1.00 84.19 169 SER A CA 1
ATOM 1286 C C . SER A 1 169 ? 4.336 -4.272 7.789 1.00 84.19 169 SER A C 1
ATOM 1288 O O . SER A 1 169 ? 5.485 -4.697 7.816 1.00 84.19 169 SER A O 1
ATOM 1290 N N . GLY A 1 170 ? 3.367 -4.781 8.560 1.00 66.75 170 GLY A N 1
ATOM 1291 C CA . GLY A 1 170 ? 3.620 -5.691 9.675 1.00 66.75 170 GLY A CA 1
ATOM 1292 C C . GLY A 1 170 ? 4.241 -4.913 10.830 1.00 66.75 170 GLY A C 1
ATOM 1293 O O . GLY A 1 170 ? 5.363 -4.428 10.726 1.00 66.75 170 GLY A O 1
ATOM 1294 N N . GLY A 1 171 ? 3.485 -4.729 11.915 1.00 52.03 171 GLY A N 1
ATOM 1295 C CA . GLY A 1 171 ? 3.927 -3.968 13.084 1.00 52.03 171 GLY A CA 1
ATOM 1296 C C . GLY A 1 171 ? 5.364 -4.314 13.502 1.00 52.03 171 GLY A C 1
ATOM 1297 O O . GLY A 1 171 ? 5.619 -5.428 13.941 1.00 52.03 171 GLY A O 1
ATOM 1298 N N . ALA A 1 172 ? 6.254 -3.324 13.365 1.00 47.50 172 ALA A N 1
ATOM 1299 C CA . ALA A 1 172 ? 7.694 -3.337 13.633 1.00 47.50 172 ALA A CA 1
ATOM 1300 C C . ALA A 1 172 ? 8.560 -4.247 12.729 1.00 47.50 172 ALA A C 1
ATOM 1302 O O . ALA A 1 172 ? 8.734 -5.435 12.979 1.00 47.50 172 ALA A O 1
ATOM 1303 N N . SER A 1 173 ? 9.246 -3.629 11.759 1.00 44.62 173 SER A N 1
ATOM 1304 C CA . SER A 1 173 ? 10.568 -4.085 11.316 1.00 44.62 173 SER A CA 1
ATOM 1305 C C . SER A 1 173 ? 11.605 -3.080 11.794 1.00 44.62 173 SER A C 1
ATOM 1307 O O . SER A 1 173 ? 11.466 -1.878 11.578 1.00 44.62 173 SER A O 1
ATOM 1309 N N . SER A 1 174 ? 12.597 -3.605 12.513 1.00 41.31 174 SER A N 1
ATOM 1310 C CA . SER A 1 174 ? 13.713 -2.893 13.125 1.00 41.31 174 SER A CA 1
ATOM 1311 C C . SER A 1 174 ? 14.272 -1.818 12.196 1.00 41.31 174 SER A C 1
ATOM 1313 O O . SER A 1 174 ? 14.684 -2.127 11.076 1.00 41.31 174 SER A O 1
ATOM 1315 N N . ALA A 1 175 ? 14.338 -0.573 12.677 1.00 44.50 175 ALA A N 1
ATOM 1316 C CA . ALA A 1 175 ? 15.182 0.438 12.058 1.00 44.50 175 ALA A CA 1
ATOM 1317 C C . ALA A 1 175 ? 16.575 -0.182 11.886 1.00 44.50 175 ALA A C 1
ATOM 1319 O O . ALA A 1 175 ? 17.185 -0.628 12.864 1.00 44.50 175 ALA A O 1
ATOM 1320 N N . ARG A 1 176 ? 17.061 -0.280 10.643 1.00 44.31 176 ARG A N 1
ATOM 1321 C CA . ARG A 1 176 ? 18.483 -0.527 10.406 1.00 44.31 176 ARG A CA 1
ATOM 1322 C C . ARG A 1 176 ? 19.209 0.629 11.077 1.00 44.31 176 ARG A C 1
ATOM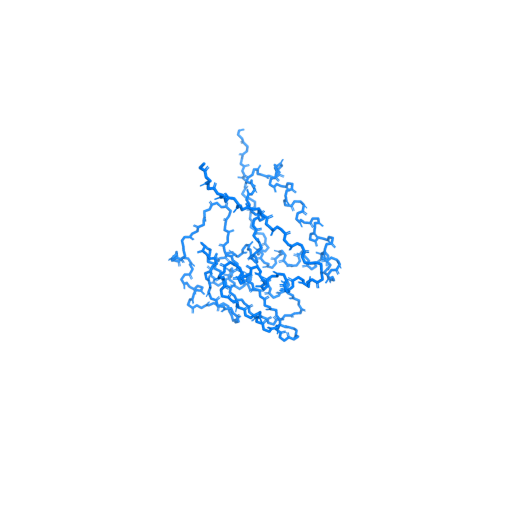 1324 O O . ARG A 1 176 ? 19.122 1.755 10.599 1.00 44.31 176 ARG A O 1
ATOM 1331 N N . GLN A 1 177 ? 19.877 0.361 12.195 1.00 40.09 177 GLN A N 1
ATOM 1332 C CA . GLN A 1 177 ? 20.858 1.291 12.730 1.00 40.09 177 GLN A CA 1
ATOM 1333 C C . GLN A 1 177 ? 21.933 1.460 11.659 1.00 40.09 177 GLN A C 1
ATOM 1335 O O . GLN A 1 177 ? 22.730 0.556 11.415 1.00 40.09 177 GLN A O 1
ATOM 1340 N N . VAL A 1 178 ? 21.913 2.604 10.985 1.00 45.25 178 VAL A N 1
ATOM 1341 C CA . VAL A 1 178 ? 23.070 3.095 10.252 1.00 45.25 178 VAL A CA 1
ATOM 1342 C C . VAL A 1 178 ? 23.942 3.764 11.307 1.00 45.25 178 VAL A C 1
ATOM 1344 O O . VAL A 1 178 ? 23.559 4.785 11.874 1.00 45.25 178 VAL A O 1
ATOM 1347 N N . SER A 1 179 ? 25.064 3.137 11.653 1.00 34.03 179 SER A N 1
ATOM 1348 C CA . SER A 1 179 ? 26.065 3.776 12.507 1.00 34.03 179 SER A CA 1
ATOM 1349 C C . SER A 1 179 ? 26.656 4.985 11.771 1.00 34.03 179 SER A C 1
ATOM 1351 O O . SER A 1 179 ? 26.985 4.851 10.589 1.00 34.03 179 SER A O 1
ATOM 1353 N N . PRO A 1 180 ? 26.791 6.150 12.429 1.00 41.88 180 PRO A N 1
ATOM 1354 C CA . PRO A 1 180 ? 27.496 7.288 11.850 1.00 41.88 180 PRO A CA 1
ATOM 1355 C C . PRO A 1 180 ? 29.010 7.000 11.735 1.00 41.88 180 PRO A C 1
ATOM 1357 O O . PRO A 1 180 ? 29.496 6.100 12.429 1.00 41.88 180 PRO A O 1
ATOM 1360 N N . PRO A 1 181 ? 29.727 7.721 10.848 1.00 54.75 181 PRO A N 1
ATOM 1361 C CA . PRO A 1 181 ? 31.157 7.525 10.590 1.00 54.75 181 PRO A CA 1
ATOM 1362 C C . PRO A 1 181 ? 32.055 7.810 11.800 1.00 54.75 181 PRO A C 1
ATOM 1364 O O . PRO A 1 181 ? 31.695 8.681 12.627 1.00 54.75 181 PRO A O 1
#

Sequence (181 aa):
MAISSGEGSHSKTVHGSTYEQARVRADEAAGLPYERPAPPPPPGWHRFDLIHCPPVEVPPLDDPRFAALRVSPPEGCVAADFGAYFGLKCERPGPRLLDAVAQVCAEIRSEHGLQMTDLGIQKMWEWCSDGTDGWGAEIVGQFLLMAADRGTELGYSVEDLVAFLRKSSGGASSARQVSPP

Radius of gyration: 21.36 Å; chains: 1; bounding box: 52×48×71 Å

Secondary structure (DSSP, 8-state):
--------------TT--HHHHHHHHHHHTT----PPPPPPPTTEEEEEEE---SS----TT-GGGHHHHHSPPTTEEEEE-SS-EEEEEEEE-SSHHHHHHHHHHHHHHHH-----BSS-TTTT-S----TTSHHHHHHHHHHHHHHHHHHHTT--HHHHHHHHHHHHTS----------